Protein AF-A0A1F9EMT1-F1 (afdb_monomer_lite)

Sequence (69 aa):
MLIESKSIGSDEVDIYLSSRYRVTTIIPFKGNPIMNIYLLTKEELNDFLEGYDRYAEFLISVEQAEAIA

Secondary structure (DSSP, 8-state):
---------HHHHHHHHH-EEEEEEEE--TT--EEEEEEEEHHHHHHHHHTGGG-S-EEEEEEEEPP--

Foldseek 3Di:
DDDDDDDDDPVVVVCLQAFWKWWWKWQPDDPDIDIDTDTGHPVRVVVCVVCVVVDSIGTDDIGTDDDPD

Structure (mmCIF, N/CA/C/O backbone):
data_AF-A0A1F9EMT1-F1
#
_entry.id   AF-A0A1F9EMT1-F1
#
loop_
_atom_site.group_PDB
_atom_site.id
_atom_site.type_symbol
_atom_site.label_atom_id
_atom_site.label_alt_id
_atom_site.label_comp_id
_atom_site.label_asym_id
_atom_site.label_entity_id
_atom_site.label_seq_id
_atom_site.pdbx_PDB_ins_code
_atom_site.Cartn_x
_atom_site.Cartn_y
_atom_site.Cartn_z
_atom_site.occupancy
_atom_site.B_iso_or_equiv
_atom_site.auth_seq_id
_atom_site.auth_comp_id
_atom_site.auth_asym_id
_atom_site.auth_atom_id
_atom_site.pdbx_PDB_model_num
ATOM 1 N N . MET A 1 1 ? 3.816 -20.004 2.547 1.00 75.38 1 MET A N 1
ATOM 2 C CA . MET A 1 1 ? 3.111 -18.763 2.918 1.00 75.38 1 MET A CA 1
ATOM 3 C C . MET A 1 1 ? 2.696 -18.906 4.369 1.00 75.38 1 MET A C 1
ATOM 5 O O . MET A 1 1 ? 1.950 -19.829 4.667 1.00 75.38 1 MET A O 1
ATOM 9 N N . LEU A 1 2 ? 3.273 -18.098 5.256 1.00 88.31 2 LEU A N 1
ATOM 10 C CA . LEU A 1 2 ? 2.898 -18.041 6.669 1.00 88.31 2 LEU A CA 1
ATOM 11 C C . LEU A 1 2 ? 1.932 -16.869 6.832 1.00 88.31 2 LEU A C 1
ATOM 13 O O . LEU A 1 2 ? 2.180 -15.803 6.274 1.00 88.31 2 LEU A O 1
ATOM 17 N N . ILE A 1 3 ? 0.819 -17.099 7.518 1.00 90.81 3 ILE A N 1
ATOM 18 C CA . ILE A 1 3 ? -0.223 -16.099 7.740 1.00 90.81 3 ILE A CA 1
ATOM 19 C C . ILE A 1 3 ? -0.461 -16.044 9.243 1.00 90.81 3 ILE A C 1
ATOM 21 O O . ILE A 1 3 ? -0.765 -17.068 9.854 1.00 90.81 3 ILE A O 1
ATOM 25 N N . GLU A 1 4 ? -0.326 -14.856 9.823 1.00 94.56 4 GLU A N 1
ATOM 26 C CA . GLU A 1 4 ? -0.755 -14.564 11.189 1.00 94.56 4 GLU A CA 1
ATOM 27 C C . GLU A 1 4 ? -2.066 -13.778 11.137 1.00 94.56 4 GLU A C 1
ATOM 29 O O . GLU A 1 4 ? -2.286 -12.960 10.243 1.00 94.56 4 GLU A O 1
ATOM 34 N N . SER A 1 5 ? -2.985 -14.058 12.058 1.00 94.50 5 SER A N 1
ATOM 35 C CA . SER A 1 5 ? -4.298 -13.412 12.093 1.00 94.50 5 SER A CA 1
ATOM 36 C C . SER A 1 5 ? -4.706 -13.119 13.528 1.00 94.50 5 SER A C 1
ATOM 38 O O . SER A 1 5 ? -4.517 -13.943 14.421 1.00 94.50 5 SER A O 1
ATOM 40 N N . LYS A 1 6 ? -5.291 -11.940 13.737 1.00 96.00 6 LYS A N 1
AT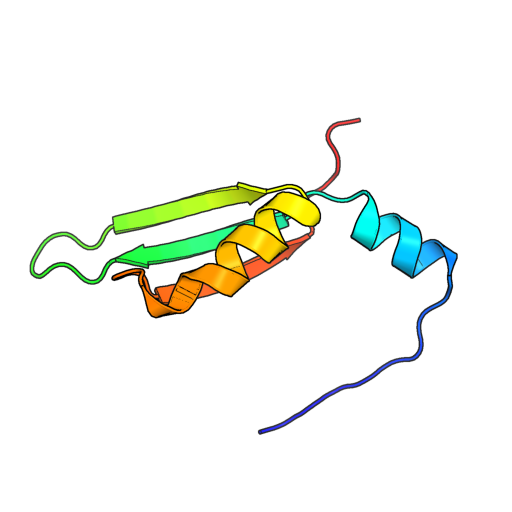OM 41 C CA . LYS A 1 6 ? -5.813 -11.466 15.019 1.00 96.00 6 LYS A CA 1
ATOM 42 C C . LYS A 1 6 ? -7.179 -10.829 14.770 1.00 96.00 6 LYS A C 1
ATOM 44 O O . LYS A 1 6 ? -7.351 -10.122 13.782 1.00 96.00 6 LYS A O 1
ATOM 49 N N . SER A 1 7 ? -8.137 -11.070 15.663 1.00 96.12 7 SER A N 1
ATOM 50 C CA . SER A 1 7 ? -9.405 -10.337 15.643 1.00 96.12 7 SER A CA 1
ATOM 51 C C . SER A 1 7 ? -9.178 -8.889 16.072 1.00 96.12 7 SER A C 1
ATOM 53 O O . SER A 1 7 ? -8.524 -8.643 17.088 1.00 96.12 7 SER A O 1
ATOM 55 N N . ILE A 1 8 ? -9.764 -7.960 15.326 1.00 95.81 8 ILE A N 1
ATOM 56 C CA . ILE A 1 8 ? -9.756 -6.523 15.614 1.00 95.81 8 ILE A CA 1
ATOM 57 C C . ILE A 1 8 ? -11.189 -6.017 15.810 1.00 95.81 8 ILE A C 1
ATOM 59 O O . ILE A 1 8 ? -12.141 -6.676 15.384 1.00 95.81 8 ILE A O 1
ATOM 63 N N . GLY A 1 9 ? -11.342 -4.891 16.508 1.00 97.44 9 GLY A N 1
ATOM 64 C CA . GLY A 1 9 ? -12.640 -4.242 16.734 1.00 97.44 9 GLY A CA 1
ATOM 65 C C . GLY A 1 9 ? -13.036 -3.292 15.600 1.00 97.44 9 GLY A C 1
ATOM 66 O O . GLY A 1 9 ? -12.202 -2.940 14.769 1.00 97.44 9 GLY A O 1
ATOM 67 N N . SER A 1 10 ? -14.294 -2.837 15.590 1.00 95.25 10 SER A N 1
ATOM 68 C CA . SER A 1 10 ? -14.784 -1.820 14.640 1.00 95.25 10 SER A CA 1
ATOM 69 C C . SER A 1 10 ? -13.966 -0.533 14.696 1.00 95.25 10 SER A C 1
ATOM 71 O O . SER A 1 10 ? -13.560 -0.018 13.664 1.00 95.25 10 SER A O 1
ATOM 73 N N . ASP A 1 11 ? -13.643 -0.072 15.900 1.00 95.25 11 ASP A N 1
ATOM 74 C CA . ASP A 1 11 ? -12.94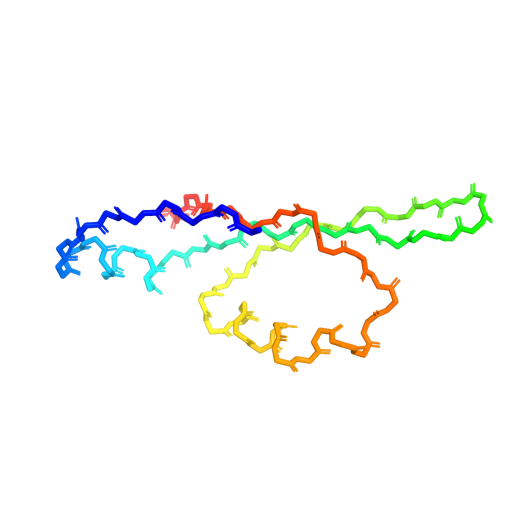3 1.197 16.105 1.00 95.25 11 ASP A CA 1
ATOM 75 C C . ASP A 1 11 ? -11.519 1.144 15.522 1.00 95.25 11 ASP A C 1
ATOM 77 O O . ASP A 1 11 ? -11.006 2.122 14.986 1.00 95.25 11 ASP A O 1
ATOM 81 N N . GLU A 1 12 ? -10.887 -0.033 15.574 1.00 94.12 12 GLU A N 1
ATOM 82 C CA . GLU A 1 12 ? -9.571 -0.280 14.977 1.00 94.12 12 GLU A CA 1
ATOM 83 C C . GLU A 1 12 ? -9.656 -0.282 13.441 1.00 94.12 12 GLU A C 1
ATOM 85 O O . GLU A 1 12 ? -8.777 0.260 12.770 1.00 94.12 12 GLU A O 1
ATOM 90 N N . VAL A 1 13 ? -10.748 -0.806 12.873 1.00 93.81 13 VAL A N 1
ATOM 91 C CA . VAL A 1 13 ? -11.027 -0.717 11.430 1.00 93.81 13 VAL A CA 1
ATOM 92 C C . VAL A 1 13 ? -11.197 0.739 10.996 1.00 93.81 13 VAL A C 1
ATOM 94 O O . VAL A 1 13 ? -10.588 1.141 10.006 1.00 93.81 13 VAL A O 1
ATOM 97 N N . ASP A 1 14 ? -11.959 1.540 11.740 1.00 93.62 14 ASP A N 1
ATOM 98 C CA . ASP A 1 14 ? -12.187 2.955 11.423 1.00 93.62 14 ASP A CA 1
ATOM 99 C C . ASP A 1 14 ? -10.886 3.770 11.459 1.00 93.62 14 ASP A C 1
ATOM 101 O O . ASP A 1 14 ? -10.656 4.638 10.609 1.00 93.62 14 ASP A O 1
ATOM 105 N N . ILE A 1 15 ? -9.980 3.449 12.388 1.00 92.44 15 ILE A N 1
ATOM 106 C CA . ILE A 1 15 ? -8.630 4.023 12.420 1.00 92.44 15 ILE A CA 1
ATOM 107 C C . ILE A 1 15 ? -7.878 3.692 11.126 1.00 92.44 15 ILE A C 1
ATOM 109 O O . ILE A 1 15 ? -7.317 4.590 10.499 1.00 92.44 15 ILE A O 1
ATOM 113 N N . TYR A 1 16 ? -7.881 2.437 10.675 1.00 92.88 16 TYR A N 1
ATOM 114 C CA . TYR A 1 16 ? -7.207 2.065 9.427 1.00 92.88 16 TYR A CA 1
ATOM 115 C C . TYR A 1 16 ? -7.835 2.727 8.196 1.00 92.88 16 TYR A C 1
ATOM 117 O O . TYR A 1 16 ? -7.117 3.209 7.322 1.00 92.88 16 TYR A O 1
ATOM 125 N N . LEU A 1 17 ? -9.162 2.820 8.135 1.00 93.00 17 LEU A N 1
ATOM 126 C CA . LEU A 1 17 ? -9.856 3.473 7.022 1.00 93.00 17 LEU A CA 1
ATOM 127 C C . LEU A 1 17 ? -9.563 4.977 6.940 1.00 93.00 17 LEU A C 1
ATOM 129 O O . LEU A 1 17 ? -9.479 5.520 5.841 1.00 93.00 17 LEU A O 1
ATOM 133 N N . SER A 1 18 ? -9.391 5.638 8.085 1.00 93.81 18 SER A N 1
ATOM 134 C CA . SER A 1 18 ? -9.117 7.079 8.167 1.00 93.81 18 SER A CA 1
ATOM 135 C C . SER A 1 18 ? -7.627 7.442 8.078 1.00 93.81 18 SER A C 1
ATOM 137 O O . SER A 1 18 ? -7.280 8.618 7.963 1.00 93.81 18 SER A O 1
ATOM 139 N N . SER A 1 19 ? -6.735 6.448 8.107 1.00 94.50 19 SER A N 1
ATOM 140 C CA . SER A 1 19 ? -5.288 6.661 8.109 1.00 94.50 19 SER A CA 1
ATOM 141 C C . SER A 1 19 ? -4.703 6.952 6.731 1.00 94.50 19 SER A C 1
ATOM 143 O O . SER A 1 19 ? -5.273 6.637 5.683 1.00 94.50 19 SER A O 1
ATOM 145 N N . ARG A 1 20 ? -3.489 7.509 6.746 1.00 96.06 20 ARG A N 1
ATOM 146 C CA . ARG A 1 20 ? -2.603 7.510 5.584 1.00 96.06 20 ARG A CA 1
ATOM 147 C C . ARG A 1 20 ? -1.632 6.341 5.663 1.00 96.06 20 ARG A C 1
ATOM 149 O O . ARG A 1 20 ? -1.361 5.802 6.732 1.00 96.06 20 ARG A O 1
ATOM 156 N N . TYR A 1 21 ? -1.086 5.974 4.519 1.00 96.88 21 TYR A N 1
ATOM 157 C CA . TYR A 1 21 ? -0.196 4.847 4.348 1.00 96.88 21 TYR A CA 1
ATOM 158 C C . TYR A 1 21 ? 1.057 5.295 3.625 1.00 96.88 21 TYR A C 1
ATOM 160 O O . TYR A 1 21 ? 1.004 5.855 2.529 1.00 96.88 21 TYR A O 1
ATOM 168 N N . ARG A 1 22 ? 2.195 5.033 4.256 1.00 97.38 22 ARG A N 1
ATOM 169 C CA . ARG A 1 22 ? 3.500 5.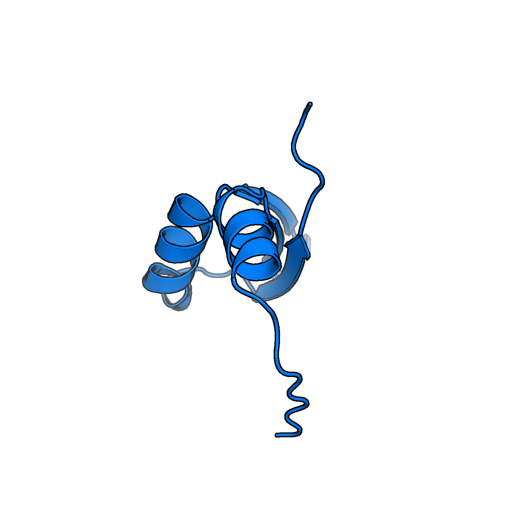164 3.636 1.00 97.38 22 ARG A CA 1
ATOM 170 C C . ARG A 1 22 ? 3.760 3.914 2.806 1.00 97.38 22 ARG A C 1
ATOM 172 O O . ARG A 1 22 ? 3.878 2.818 3.350 1.00 97.38 22 ARG A O 1
ATOM 179 N N . VAL A 1 23 ? 3.865 4.086 1.496 1.00 96.56 23 VAL A N 1
ATOM 180 C CA . VAL A 1 23 ? 4.178 3.007 0.556 1.00 96.56 23 VAL A CA 1
ATOM 181 C C . VAL A 1 23 ? 5.587 3.213 0.033 1.00 96.56 23 VAL A C 1
ATOM 183 O O . VAL A 1 23 ? 5.892 4.277 -0.501 1.00 96.56 23 VAL A O 1
ATOM 186 N N . THR A 1 24 ? 6.444 2.205 0.182 1.00 96.56 24 THR A N 1
ATOM 187 C CA . THR A 1 24 ? 7.814 2.240 -0.344 1.00 96.56 24 THR A CA 1
ATOM 188 C C . THR A 1 24 ? 7.941 1.284 -1.517 1.00 96.56 24 THR A C 1
ATOM 190 O O . THR A 1 24 ? 7.645 0.093 -1.381 1.00 96.56 24 THR A O 1
ATOM 193 N N . THR A 1 25 ? 8.437 1.785 -2.645 1.00 96.00 25 THR A N 1
ATOM 194 C CA . THR A 1 25 ? 8.745 0.969 -3.823 1.00 96.00 25 THR A CA 1
ATOM 195 C C . THR A 1 25 ? 10.177 1.177 -4.303 1.00 96.00 25 THR A C 1
ATOM 197 O O . THR A 1 25 ? 10.832 2.161 -3.952 1.00 96.00 25 THR A O 1
ATOM 200 N N . ILE A 1 26 ? 10.679 0.234 -5.102 1.00 95.19 26 ILE A N 1
ATOM 201 C CA . ILE A 1 26 ? 11.978 0.332 -5.774 1.00 95.19 26 ILE A CA 1
ATOM 202 C C . ILE A 1 26 ? 11.824 0.056 -7.268 1.00 95.19 26 ILE A C 1
ATOM 204 O O . ILE A 1 26 ? 11.310 -0.988 -7.651 1.00 95.19 26 ILE A O 1
ATOM 208 N N . ILE A 1 27 ? 12.363 0.931 -8.114 1.00 93.50 27 ILE A N 1
ATOM 209 C CA . ILE A 1 27 ? 12.558 0.676 -9.542 1.00 93.50 2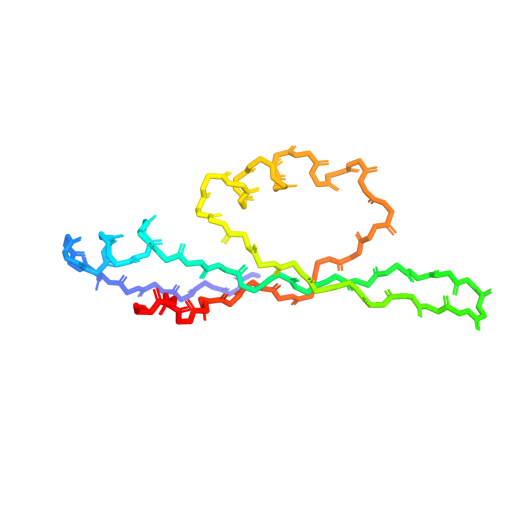7 ILE A CA 1
ATOM 210 C C . ILE A 1 27 ? 13.985 0.163 -9.769 1.00 93.50 27 ILE A C 1
ATOM 212 O O . ILE A 1 27 ? 14.946 0.915 -9.563 1.00 93.50 27 ILE A O 1
ATOM 216 N N . PRO A 1 28 ? 14.173 -1.090 -10.214 1.00 89.31 28 PRO A N 1
ATOM 217 C CA . PRO A 1 28 ? 15.489 -1.709 -10.365 1.00 89.31 28 PRO A CA 1
ATOM 218 C C . PRO A 1 28 ? 16.159 -1.344 -11.706 1.00 89.31 28 PRO A C 1
ATOM 220 O O . PRO A 1 28 ? 16.426 -2.211 -12.540 1.00 89.31 28 PRO A O 1
ATOM 223 N N . PHE A 1 29 ? 16.448 -0.065 -11.960 1.00 86.31 29 PHE A N 1
ATOM 224 C CA . PHE A 1 29 ? 17.199 0.318 -13.162 1.00 86.31 29 PHE A CA 1
ATOM 225 C C . PHE A 1 29 ? 18.684 -0.062 -13.058 1.00 86.31 29 PHE A C 1
ATOM 227 O O . PHE A 1 29 ? 19.335 0.145 -12.031 1.00 86.31 29 PHE A O 1
ATOM 234 N N . LYS A 1 30 ? 19.260 -0.573 -14.157 1.00 71.38 30 LYS A N 1
ATOM 235 C CA . LYS A 1 30 ? 20.688 -0.915 -14.233 1.00 71.38 30 LYS A CA 1
ATOM 236 C C . LYS A 1 30 ? 21.540 0.354 -14.102 1.00 71.38 30 LYS A C 1
ATOM 238 O O . LYS A 1 30 ? 21.678 1.111 -15.056 1.00 71.38 30 LYS A O 1
ATOM 243 N N . GLY A 1 31 ? 22.126 0.552 -12.921 1.00 82.00 31 GLY A N 1
ATOM 244 C CA . GLY A 1 31 ? 23.090 1.616 -12.618 1.00 82.00 31 GLY A CA 1
ATOM 245 C C . GLY A 1 31 ? 22.574 2.708 -11.682 1.00 82.00 31 GLY A C 1
ATOM 246 O O . GLY A 1 31 ? 23.384 3.319 -10.993 1.00 82.00 31 GLY A O 1
ATOM 247 N N . ASN A 1 32 ? 21.259 2.923 -11.604 1.00 89.69 32 ASN A N 1
ATOM 248 C CA . ASN A 1 32 ? 20.681 3.897 -10.680 1.00 89.69 32 ASN A CA 1
ATOM 249 C C . ASN A 1 32 ? 19.273 3.465 -10.239 1.00 89.69 32 ASN A C 1
ATOM 251 O O . ASN A 1 32 ? 18.289 3.891 -10.847 1.00 89.69 32 ASN A O 1
ATOM 255 N N . PRO A 1 33 ? 19.158 2.567 -9.246 1.00 92.44 33 PRO A N 1
ATOM 256 C CA . PRO A 1 33 ? 17.859 2.191 -8.712 1.00 92.44 33 PRO A CA 1
ATOM 257 C C . PRO A 1 33 ? 17.192 3.400 -8.049 1.00 92.44 33 PRO A C 1
ATOM 259 O O . PRO A 1 33 ? 17.853 4.197 -7.384 1.00 92.44 33 PRO A O 1
ATOM 262 N N . ILE A 1 34 ? 15.878 3.521 -8.214 1.00 94.62 34 ILE A N 1
ATOM 263 C CA . ILE A 1 34 ? 15.092 4.614 -7.632 1.00 94.62 34 ILE A CA 1
ATOM 264 C C . ILE A 1 34 ? 14.227 4.036 -6.523 1.00 94.62 34 ILE A C 1
ATOM 266 O O . ILE A 1 34 ? 13.567 3.026 -6.735 1.00 94.62 34 ILE A O 1
ATOM 270 N N . MET A 1 35 ? 14.225 4.673 -5.355 1.00 95.19 35 MET A N 1
ATOM 271 C CA . MET A 1 35 ? 13.266 4.388 -4.291 1.00 95.19 35 MET A CA 1
ATOM 272 C C . MET A 1 35 ? 12.201 5.478 -4.287 1.00 95.19 35 MET A C 1
ATOM 274 O O . MET A 1 35 ? 12.543 6.653 -4.149 1.00 95.19 35 MET A O 1
ATOM 278 N N . ASN A 1 36 ? 10.932 5.093 -4.395 1.00 94.94 36 ASN A N 1
ATOM 279 C CA . ASN A 1 36 ? 9.813 6.015 -4.242 1.00 94.94 36 ASN A CA 1
ATOM 280 C C . ASN A 1 36 ? 9.162 5.813 -2.871 1.00 94.94 36 ASN A C 1
ATOM 282 O O . ASN A 1 36 ? 9.078 4.694 -2.360 1.00 94.94 36 ASN A O 1
ATOM 286 N N . ILE A 1 37 ? 8.708 6.916 -2.276 1.00 96.12 37 ILE A N 1
ATOM 287 C CA . ILE A 1 37 ? 7.926 6.922 -1.040 1.00 96.12 37 ILE A CA 1
ATOM 288 C C . ILE A 1 37 ? 6.644 7.693 -1.335 1.00 96.12 37 ILE A C 1
ATOM 290 O O . ILE A 1 37 ? 6.690 8.894 -1.601 1.00 96.12 37 ILE A O 1
ATOM 294 N N . TYR A 1 38 ? 5.511 7.006 -1.265 1.00 94.62 38 TYR A N 1
ATOM 295 C CA . TYR A 1 38 ? 4.187 7.600 -1.406 1.00 94.62 38 TYR A CA 1
ATOM 296 C C . TYR A 1 38 ? 3.538 7.729 -0.034 1.00 94.62 38 TYR A C 1
ATOM 298 O O . TYR A 1 38 ? 3.752 6.887 0.837 1.00 94.62 38 TYR A O 1
ATOM 306 N N . LEU A 1 39 ? 2.729 8.769 0.146 1.00 96.94 39 LEU A N 1
ATOM 307 C CA . LEU A 1 39 ? 1.854 8.919 1.301 1.00 96.94 39 LEU A CA 1
ATOM 308 C C . LEU A 1 39 ? 0.417 8.974 0.788 1.00 96.94 39 LEU A C 1
ATOM 310 O O . LEU A 1 39 ? -0.006 10.006 0.274 1.00 96.94 39 LEU A O 1
ATOM 314 N N . LEU A 1 40 ? -0.292 7.857 0.908 1.00 95.69 40 LEU A N 1
ATOM 315 C CA . LEU A 1 40 ? -1.593 7.631 0.281 1.00 95.69 40 LEU A CA 1
ATOM 316 C C . LEU A 1 40 ? -2.688 7.518 1.340 1.00 95.69 40 LEU A C 1
ATOM 318 O O . LEU A 1 40 ? -2.469 6.950 2.405 1.00 95.69 40 LEU A O 1
ATOM 322 N N . THR A 1 41 ? -3.879 8.022 1.062 1.00 96.31 41 THR A N 1
ATOM 323 C CA . THR A 1 41 ? -5.097 7.640 1.789 1.00 96.31 41 THR A CA 1
ATOM 324 C C . THR A 1 41 ? -5.442 6.169 1.534 1.00 96.31 41 THR A C 1
ATOM 326 O O . THR A 1 41 ? -4.859 5.516 0.664 1.00 96.31 41 THR A O 1
ATOM 329 N N . LYS A 1 42 ? -6.410 5.620 2.278 1.00 94.69 42 LYS A N 1
ATOM 330 C CA . LYS A 1 42 ? -6.872 4.247 2.040 1.00 94.69 42 LYS A CA 1
ATOM 331 C C . LYS A 1 42 ? -7.438 4.043 0.625 1.00 94.69 42 LYS A C 1
ATOM 333 O O . LYS A 1 42 ? -7.217 2.981 0.048 1.00 94.69 42 LYS A O 1
ATOM 338 N N . GLU A 1 43 ? -8.143 5.038 0.087 1.00 95.19 43 GLU A N 1
ATOM 339 C CA . GLU A 1 43 ? -8.697 5.012 -1.274 1.00 95.19 43 GLU A CA 1
ATOM 340 C C . GLU A 1 43 ? -7.574 5.011 -2.318 1.00 95.19 43 GLU A C 1
ATOM 342 O O . GLU A 1 43 ? -7.466 4.069 -3.097 1.00 95.19 43 GLU A O 1
ATOM 347 N N . GLU A 1 44 ? -6.645 5.966 -2.237 1.00 96.06 44 GL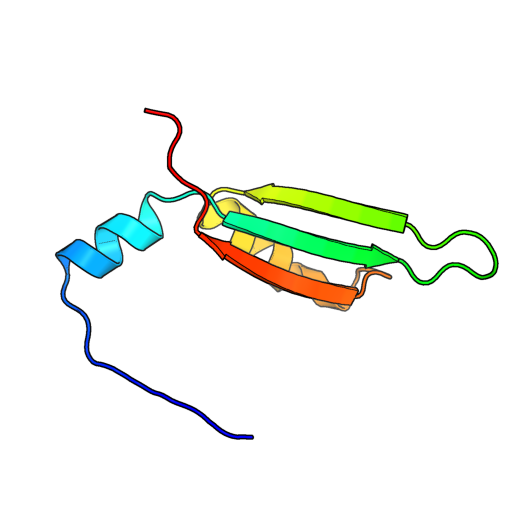U A N 1
ATOM 348 C CA . GLU A 1 44 ? -5.502 6.048 -3.158 1.00 96.06 44 GLU A CA 1
ATOM 349 C C . GLU A 1 44 ? -4.597 4.804 -3.095 1.00 96.06 44 GLU A C 1
ATOM 351 O O . GLU A 1 44 ? -4.039 4.386 -4.108 1.00 96.06 44 GLU A O 1
ATOM 356 N N . LEU A 1 45 ? -4.445 4.188 -1.916 1.00 95.88 45 LEU A N 1
ATOM 357 C CA . LEU A 1 45 ? -3.721 2.924 -1.771 1.00 95.88 45 LEU A CA 1
ATOM 358 C C . LEU A 1 45 ? -4.424 1.775 -2.505 1.00 95.88 45 LEU A C 1
ATOM 360 O O . LEU A 1 45 ? -3.744 0.930 -3.085 1.00 95.88 45 LEU A O 1
ATOM 364 N N . ASN A 1 46 ? -5.758 1.712 -2.473 1.00 94.94 46 ASN A N 1
ATOM 365 C CA . ASN A 1 46 ? -6.497 0.689 -3.215 1.00 94.94 46 ASN A CA 1
ATOM 366 C C . ASN A 1 46 ? -6.279 0.866 -4.720 1.00 94.94 46 ASN A C 1
ATOM 368 O O . ASN A 1 46 ? -5.871 -0.088 -5.378 1.00 94.94 46 ASN A O 1
ATOM 372 N N . ASP A 1 47 ? -6.437 2.091 -5.224 1.00 94.19 47 ASP A N 1
ATOM 373 C CA . ASP A 1 47 ? -6.227 2.414 -6.639 1.00 94.19 47 ASP A CA 1
ATOM 374 C C . ASP A 1 47 ? -4.797 2.080 -7.091 1.00 94.19 47 ASP A C 1
ATOM 376 O O . ASP A 1 47 ? -4.573 1.511 -8.165 1.00 94.19 47 ASP A O 1
ATOM 380 N N . PHE A 1 48 ? -3.812 2.391 -6.243 1.00 93.31 48 PHE A N 1
ATOM 381 C CA . PHE A 1 48 ? -2.411 2.060 -6.480 1.00 93.31 48 PHE A CA 1
ATOM 382 C C . PHE A 1 48 ? -2.190 0.547 -6.622 1.00 93.31 48 PHE A C 1
ATOM 384 O O . PHE A 1 48 ? -1.464 0.109 -7.516 1.00 93.31 48 PHE A O 1
ATOM 391 N N . LEU A 1 49 ? -2.815 -0.257 -5.755 1.00 93.19 49 LEU A N 1
ATOM 392 C CA . LEU A 1 49 ? -2.659 -1.713 -5.747 1.00 93.19 49 LEU A CA 1
ATOM 393 C C . LEU A 1 49 ? -3.419 -2.403 -6.886 1.00 93.19 49 LEU A C 1
ATOM 395 O O . LEU A 1 49 ? -2.914 -3.379 -7.438 1.00 93.19 49 LEU A O 1
ATOM 399 N N . GLU A 1 50 ? -4.592 -1.899 -7.272 1.00 91.19 50 GLU A N 1
ATOM 400 C CA . GLU A 1 50 ? -5.370 -2.439 -8.395 1.00 91.19 50 GLU A CA 1
ATOM 401 C C . GLU A 1 50 ? -4.624 -2.332 -9.729 1.00 91.19 50 GLU A C 1
ATOM 403 O O . GLU A 1 50 ? -4.732 -3.216 -10.575 1.00 91.19 50 GLU A O 1
ATOM 408 N N . GLY A 1 51 ? -3.846 -1.263 -9.918 1.00 82.00 51 GLY A N 1
ATOM 409 C CA . GLY A 1 51 ? -3.038 -1.057 -11.117 1.00 82.00 51 GLY A CA 1
ATOM 410 C C . GLY A 1 51 ? -1.599 -1.561 -11.023 1.00 82.00 51 GLY A C 1
ATOM 411 O O . GLY A 1 51 ? -0.837 -1.296 -11.956 1.00 82.00 51 GLY A O 1
ATOM 412 N N . TYR A 1 52 ? -1.210 -2.194 -9.909 1.00 84.75 52 TYR A N 1
ATOM 413 C CA . TYR A 1 52 ? 0.197 -2.384 -9.545 1.00 84.75 52 TYR A CA 1
ATOM 414 C C . TYR A 1 52 ? 0.978 -3.274 -10.518 1.00 84.75 52 TYR A C 1
ATOM 416 O O . TYR A 1 52 ? 2.159 -3.052 -10.769 1.00 84.75 52 TYR A O 1
ATOM 424 N N . ASP A 1 53 ? 0.305 -4.250 -11.118 1.00 80.38 53 ASP A N 1
ATOM 425 C CA . ASP A 1 53 ? 0.858 -5.169 -12.116 1.00 80.38 53 ASP A CA 1
ATOM 426 C C . ASP A 1 53 ? 1.448 -4.466 -13.352 1.00 80.38 53 ASP A C 1
ATOM 428 O O . ASP A 1 53 ? 2.290 -5.032 -14.050 1.00 80.38 53 ASP A O 1
ATOM 432 N N . ARG A 1 54 ? 1.038 -3.220 -13.613 1.00 76.62 54 ARG A N 1
ATOM 433 C CA . ARG A 1 54 ? 1.518 -2.403 -14.738 1.00 76.62 54 ARG A CA 1
ATOM 434 C C . ARG A 1 54 ? 2.786 -1.612 -14.431 1.00 76.62 54 ARG A C 1
ATOM 436 O O . ARG A 1 54 ? 3.389 -1.054 -15.349 1.00 76.62 54 ARG A O 1
ATOM 443 N N . TYR A 1 55 ? 3.184 -1.526 -13.168 1.00 76.94 55 TYR A N 1
ATOM 444 C CA . TYR A 1 55 ? 4.318 -0.722 -12.743 1.00 76.94 55 TYR A CA 1
ATOM 445 C C . TYR A 1 55 ? 5.625 -1.514 -12.852 1.00 76.94 55 TYR A C 1
ATOM 447 O O . TYR A 1 55 ? 5.717 -2.666 -12.440 1.00 76.94 55 TYR A O 1
ATOM 455 N N . ALA A 1 56 ? 6.683 -0.873 -13.356 1.00 83.19 56 ALA A N 1
ATOM 456 C CA . ALA A 1 56 ? 8.042 -1.426 -13.343 1.00 83.19 56 ALA A CA 1
ATOM 457 C C . ALA A 1 56 ? 8.732 -1.242 -11.972 1.00 83.19 56 ALA A C 1
ATOM 459 O O . ALA A 1 56 ? 9.952 -1.095 -11.897 1.00 83.19 56 ALA A O 1
ATOM 460 N N . GLU A 1 57 ? 7.945 -1.200 -10.895 1.00 89.44 57 GLU A N 1
ATOM 461 C CA . GLU A 1 57 ? 8.401 -0.971 -9.526 1.00 89.44 57 GLU A CA 1
ATOM 462 C C . GLU A 1 57 ? 8.156 -2.227 -8.675 1.00 89.44 57 GLU A C 1
ATOM 464 O O . GLU A 1 57 ? 7.260 -3.018 -8.959 1.00 89.44 57 GLU A O 1
ATOM 469 N N . PHE A 1 58 ? 8.949 -2.414 -7.620 1.00 91.69 58 PHE A N 1
ATOM 470 C CA . PHE A 1 58 ? 8.792 -3.475 -6.625 1.00 91.69 58 PHE A CA 1
ATOM 471 C C . PHE A 1 58 ? 8.264 -2.916 -5.311 1.00 91.69 58 PHE A C 1
ATOM 473 O O . PHE A 1 58 ? 8.847 -1.974 -4.775 1.00 91.69 58 PHE A O 1
ATOM 480 N N . LEU A 1 59 ? 7.207 -3.519 -4.768 1.00 94.88 59 LEU A N 1
ATOM 481 C CA . LEU A 1 59 ? 6.588 -3.091 -3.521 1.00 94.88 59 LEU A CA 1
ATOM 482 C C . LEU A 1 59 ? 7.407 -3.655 -2.367 1.00 94.88 59 LEU A C 1
ATOM 484 O O . LEU A 1 59 ? 7.577 -4.868 -2.265 1.00 94.88 59 LEU A O 1
ATOM 488 N N . ILE A 1 60 ? 7.925 -2.774 -1.516 1.00 96.12 60 ILE A N 1
ATOM 489 C CA . ILE A 1 60 ? 8.804 -3.151 -0.407 1.00 96.12 60 ILE A CA 1
ATOM 490 C C . ILE A 1 60 ? 8.045 -3.138 0.915 1.00 96.12 60 ILE A C 1
ATOM 492 O O . ILE A 1 60 ? 8.151 -4.088 1.688 1.00 96.12 60 ILE A O 1
ATOM 496 N N . SER A 1 61 ? 7.276 -2.079 1.179 1.00 96.81 61 SER A N 1
ATOM 497 C CA . SER A 1 61 ? 6.469 -1.976 2.396 1.00 96.81 61 SER A CA 1
ATOM 498 C C . SER A 1 61 ? 5.223 -1.117 2.208 1.00 96.81 61 SER A C 1
ATOM 500 O O . SER A 1 61 ? 5.185 -0.209 1.372 1.00 96.81 61 SER A O 1
ATOM 502 N N . VAL A 1 62 ? 4.211 -1.422 3.021 1.00 96.44 62 VAL A N 1
ATOM 503 C CA . VAL A 1 62 ? 3.016 -0.608 3.242 1.00 96.44 62 VAL A CA 1
ATOM 504 C C . VAL A 1 62 ? 2.859 -0.476 4.750 1.00 96.44 62 VAL A C 1
ATOM 506 O O . VAL A 1 62 ? 2.661 -1.468 5.447 1.00 96.44 62 VAL A O 1
ATOM 509 N N . GLU A 1 63 ? 2.987 0.743 5.252 1.00 96.00 63 GLU A N 1
ATOM 510 C CA . GLU A 1 63 ? 2.982 1.045 6.682 1.00 96.00 63 GLU A CA 1
ATOM 511 C C . GLU A 1 63 ? 1.923 2.108 6.956 1.00 96.00 63 GLU A C 1
ATOM 513 O O . GLU A 1 63 ? 1.811 3.076 6.204 1.00 96.00 63 GLU A O 1
ATOM 518 N N . GLN A 1 64 ? 1.148 1.953 8.029 1.00 94.81 64 GLN A N 1
ATOM 519 C CA . GLN A 1 64 ? 0.299 3.040 8.506 1.00 94.81 64 GLN A CA 1
ATOM 520 C C . GLN A 1 64 ? 1.199 4.224 8.882 1.00 94.81 64 GLN A C 1
ATOM 522 O O . GLN A 1 64 ? 2.155 4.072 9.640 1.00 94.81 64 GLN A O 1
ATOM 527 N N . ALA A 1 65 ? 0.906 5.393 8.331 1.00 89.00 65 ALA A N 1
ATOM 528 C CA . ALA A 1 65 ? 1.518 6.650 8.719 1.00 89.00 65 ALA A CA 1
ATOM 529 C C . ALA A 1 65 ? 0.547 7.392 9.640 1.00 89.00 65 ALA A C 1
ATOM 531 O O . ALA A 1 65 ? -0.669 7.322 9.442 1.00 89.00 65 ALA A O 1
ATOM 532 N N . GLU A 1 66 ? 1.070 8.101 10.641 1.00 69.00 66 GLU A N 1
ATOM 533 C CA . GLU A 1 66 ? 0.223 8.935 11.494 1.00 69.00 66 GLU A CA 1
ATOM 534 C C . GLU A 1 66 ? -0.586 9.916 10.636 1.00 69.00 66 GLU A C 1
ATOM 536 O O . GLU A 1 66 ? -0.077 10.524 9.686 1.00 69.00 66 GLU A O 1
ATOM 541 N N . ALA A 1 67 ? -1.872 10.049 10.963 1.00 54.53 67 ALA A N 1
ATOM 542 C CA . ALA A 1 67 ? -2.689 11.119 10.425 1.00 54.53 67 ALA A CA 1
ATOM 543 C C . ALA A 1 67 ? -2.053 12.452 10.837 1.00 54.53 67 ALA A C 1
ATOM 545 O O . ALA A 1 67 ? -1.711 12.646 12.004 1.00 54.53 67 ALA A O 1
ATOM 546 N N . ILE A 1 68 ? -1.879 13.368 9.882 1.00 46.62 68 ILE A N 1
ATOM 547 C CA . ILE A 1 68 ? -1.548 14.753 10.217 1.00 46.62 68 ILE A CA 1
ATOM 548 C C . ILE A 1 68 ? -2.752 15.276 11.012 1.00 46.62 68 ILE A C 1
ATOM 550 O O . ILE A 1 68 ? -3.848 15.348 10.454 1.00 46.62 68 ILE A O 1
ATOM 554 N N . ALA A 1 69 ? -2.542 15.518 12.309 1.00 38.09 69 ALA A N 1
ATOM 555 C CA . ALA A 1 6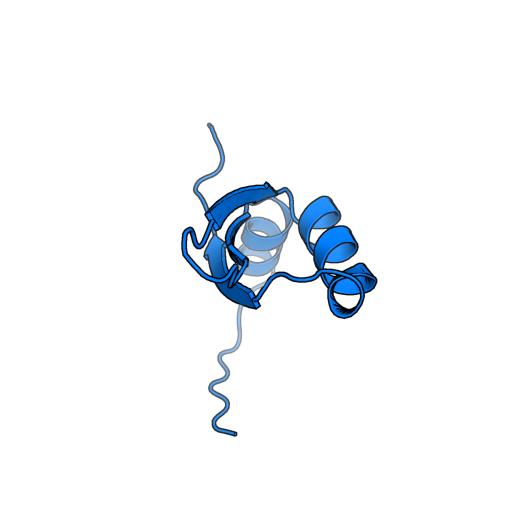9 ? -3.526 16.075 13.236 1.00 38.09 69 ALA A CA 1
ATOM 556 C C . ALA A 1 69 ? -4.041 17.452 12.789 1.00 38.09 69 ALA A C 1
ATOM 558 O O . ALA A 1 69 ? -3.253 18.209 12.171 1.00 38.09 69 ALA A O 1
#

Radius of gyration: 14.5 Å; chains: 1; bounding box: 38×35×32 Å

pLDDT: mean 89.82, std 11.3, range [38.09, 97.44]